Protein AF-A0AAN7VDF1-F1 (afdb_monomer_lite)

pLDDT: mean 80.16, std 18.85, range [26.5, 95.94]

InterPro domains:
  IPR000618 Insect cuticle protein [PF00379] (30-96)
  IPR000618 Insect cuticle protein [PR00947] (31-42)
  IPR000618 Insect cuticle protein [PR00947] (62-73)
  IPR000618 Insect cuticle protein [PR00947] (73-84)
  IPR000618 Insect cuticle protein [PS51155] (30-97)
  IPR031311 Chitin-binding type R&R consensus [PS00233] (64-89)
  IPR050468 Larval/pupal cuticle protein [PTHR10380] (8-96)

Sequence (97 aa):
MAFPQYHNKATHFDSPSATILRQENNNIGLGDYQFLYQTSDGISREEKAELRTVGSNQAVVVQGSYSYIGVDGVTYTVNYVADENGYRAVGSHIPKN

Organism: NCBI:txid417401

Radius of gyration: 15.77 Å; chains: 1; bounding box: 39×28×42 Å

Secondary structure (DSSP, 8-state):
---------SS----TT--EEEEEEEE-SSS-EEEEEEETTS-EEEEEEEEEEETTEEEEEEEEEEEEE-TTSPEEEEEEEEETTEEEEEETTS---

Foldseek 3Di:
DDDPPPPPPDDDPPPVPKDWPDWDWADPPPQWIWTWTAIPQGKIKIKIWDFDDDPNDIKIKMWMKIWHQDPVRDIWMKTWIAIPVGIDIDTPPDDDD

Structure (mmCIF, N/CA/C/O backbone):
data_AF-A0AAN7VDF1-F1
#
_entry.id   AF-A0AAN7VDF1-F1
#
loop_
_atom_site.group_PDB
_atom_site.id
_atom_site.type_symbol
_atom_site.label_atom_id
_atom_site.label_alt_id
_atom_site.label_comp_id
_atom_site.label_asym_id
_atom_site.label_entity_id
_atom_site.label_seq_id
_atom_site.pdbx_PDB_ins_code
_atom_site.Cartn_x
_atom_site.Cartn_y
_atom_site.Cartn_z
_atom_site.occupancy
_atom_site.B_iso_or_equiv
_atom_site.auth_seq_id
_atom_site.auth_comp_id
_atom_site.auth_asym_id
_atom_site.auth_atom_id
_atom_site.pdbx_PDB_model_num
ATOM 1 N N . MET A 1 1 ? -3.402 11.186 -10.652 1.00 32.22 1 MET A N 1
ATOM 2 C CA . MET A 1 1 ? -3.884 9.823 -10.346 1.00 32.22 1 MET A CA 1
ATOM 3 C C . MET A 1 1 ? -4.501 9.888 -8.958 1.00 32.22 1 MET A C 1
ATOM 5 O O . MET A 1 1 ? -3.777 10.152 -8.010 1.00 32.22 1 MET A O 1
ATOM 9 N N . ALA A 1 2 ? -5.829 9.835 -8.860 1.00 26.50 2 ALA A N 1
ATOM 10 C CA . ALA A 1 2 ? -6.555 9.993 -7.602 1.00 26.50 2 ALA A CA 1
ATOM 11 C C . ALA A 1 2 ? -6.904 8.605 -7.060 1.00 26.50 2 ALA A C 1
ATOM 13 O O . ALA A 1 2 ? -7.527 7.815 -7.767 1.00 26.50 2 ALA A O 1
ATOM 14 N N . PHE A 1 3 ? -6.492 8.301 -5.829 1.00 44.09 3 PHE A N 1
ATOM 15 C CA . PHE A 1 3 ? -7.018 7.139 -5.121 1.00 44.09 3 PHE A CA 1
ATOM 16 C C . PHE A 1 3 ? -8.525 7.349 -4.943 1.00 44.09 3 PHE A C 1
ATOM 18 O O . PHE A 1 3 ? -8.911 8.446 -4.524 1.00 44.09 3 PHE A O 1
ATOM 25 N N . PRO A 1 4 ? -9.380 6.365 -5.271 1.00 35.28 4 PRO A N 1
ATOM 26 C CA . PRO A 1 4 ? -10.801 6.483 -5.006 1.00 35.28 4 PRO A CA 1
ATOM 27 C C . PRO A 1 4 ? -10.980 6.637 -3.496 1.00 35.28 4 PRO A C 1
ATOM 29 O O . PRO A 1 4 ? -10.820 5.692 -2.729 1.00 35.28 4 PRO A O 1
ATOM 32 N N . GLN A 1 5 ? -11.270 7.864 -3.070 1.00 37.00 5 GLN A N 1
ATOM 33 C CA . GLN A 1 5 ? -11.822 8.135 -1.756 1.00 37.00 5 GLN A CA 1
ATOM 34 C C . GLN A 1 5 ? -13.199 7.480 -1.780 1.00 37.00 5 GLN A C 1
ATOM 36 O O . GLN A 1 5 ? -14.118 8.013 -2.406 1.00 37.00 5 GLN A O 1
ATOM 41 N N . TYR A 1 6 ? -13.325 6.287 -1.200 1.00 39.09 6 TYR A N 1
ATOM 42 C CA . TYR A 1 6 ? -14.617 5.638 -1.026 1.00 39.09 6 TYR A CA 1
ATOM 43 C C . TYR A 1 6 ? -15.448 6.541 -0.100 1.00 39.09 6 TYR A C 1
ATOM 45 O O . TYR A 1 6 ? -15.347 6.481 1.115 1.00 39.09 6 TYR A O 1
ATOM 53 N N . HIS A 1 7 ? -16.208 7.465 -0.689 1.00 38.50 7 HIS A N 1
ATOM 54 C CA . HIS A 1 7 ? -17.225 8.254 -0.004 1.00 38.50 7 HIS A CA 1
ATOM 55 C C . HIS A 1 7 ? -18.543 7.482 -0.097 1.00 38.50 7 HIS A C 1
ATOM 57 O O . HIS A 1 7 ? -19.470 7.851 -0.820 1.00 38.50 7 HIS A O 1
ATOM 63 N N . ASN A 1 8 ? -18.625 6.365 0.620 1.00 39.75 8 ASN A N 1
ATOM 64 C CA . ASN A 1 8 ? -19.893 5.718 0.919 1.00 39.75 8 ASN A CA 1
ATOM 65 C C . ASN A 1 8 ? -20.655 6.611 1.905 1.00 39.75 8 ASN A C 1
ATOM 67 O O . ASN A 1 8 ? -20.324 6.722 3.082 1.00 39.75 8 ASN A O 1
ATOM 71 N N . LYS A 1 9 ? -21.691 7.280 1.393 1.00 38.81 9 LYS A N 1
ATOM 72 C CA . LYS A 1 9 ? -22.647 8.063 2.178 1.00 38.81 9 LYS A CA 1
ATOM 73 C C . LYS A 1 9 ? -23.513 7.134 3.038 1.00 38.81 9 LYS A C 1
ATOM 75 O O . LYS A 1 9 ? -24.662 6.887 2.700 1.00 38.81 9 LYS A O 1
ATOM 80 N N . ALA A 1 10 ? -22.961 6.618 4.131 1.00 40.16 10 ALA A N 1
ATOM 81 C CA . ALA A 1 10 ? -23.704 6.027 5.239 1.00 40.16 10 ALA A CA 1
ATOM 82 C C . ALA A 1 10 ? -22.803 5.987 6.486 1.00 40.16 10 ALA A C 1
ATOM 84 O O . ALA A 1 10 ? -21.825 5.254 6.523 1.00 40.16 10 ALA A O 1
ATOM 85 N N . THR A 1 11 ? -23.162 6.816 7.474 1.00 38.91 11 THR A N 1
ATOM 86 C CA . THR A 1 11 ? -22.747 6.785 8.891 1.00 38.91 11 THR A CA 1
ATOM 87 C C . THR A 1 11 ? -21.241 6.843 9.209 1.00 38.91 11 THR A C 1
ATOM 89 O O . THR A 1 11 ? -20.567 5.825 9.218 1.00 38.91 11 THR A O 1
ATOM 92 N N . HIS A 1 12 ? -20.771 8.050 9.560 1.00 43.16 12 HIS A N 1
ATOM 93 C CA . HIS A 1 12 ? -19.673 8.342 10.503 1.00 43.16 12 HIS A CA 1
ATOM 94 C C . HIS A 1 12 ? -18.482 7.357 10.535 1.00 43.16 12 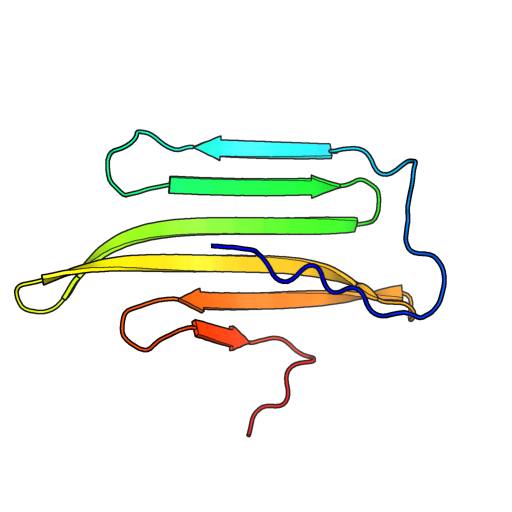HIS A C 1
ATOM 96 O O . HIS A 1 12 ? -18.354 6.568 11.462 1.00 43.16 12 HIS A O 1
ATOM 102 N N . PHE A 1 13 ? -17.554 7.501 9.588 1.00 48.28 13 PHE A N 1
ATOM 103 C CA . PHE A 1 13 ? -16.135 7.166 9.790 1.00 48.28 13 PHE A CA 1
ATOM 104 C C . PHE A 1 13 ? -15.275 8.355 9.362 1.00 48.28 13 PHE A C 1
ATOM 106 O O . PHE A 1 13 ? -14.315 8.236 8.611 1.00 48.28 13 PHE A O 1
ATOM 113 N N . ASP A 1 14 ? -15.667 9.540 9.820 1.00 47.81 14 ASP A N 1
ATOM 114 C CA . ASP A 1 14 ? -14.655 10.522 10.163 1.00 47.81 14 ASP A CA 1
ATOM 115 C C . ASP A 1 14 ? -14.206 10.065 11.550 1.00 47.81 14 ASP A C 1
ATOM 117 O O . ASP A 1 14 ? -14.987 10.123 12.502 1.00 47.81 14 ASP A O 1
ATOM 121 N N . SER A 1 15 ? -13.018 9.480 11.654 1.00 51.50 15 SER A N 1
ATOM 122 C CA . SER A 1 15 ? -12.316 9.416 12.929 1.00 51.50 15 SER A CA 1
ATOM 123 C C . SER A 1 15 ? -11.524 10.720 12.996 1.00 51.50 15 SER A C 1
ATOM 125 O O . SER A 1 15 ? -10.337 10.699 12.671 1.00 51.50 15 SER A O 1
ATOM 127 N N . PRO A 1 16 ? -12.107 11.868 13.407 1.00 58.69 16 PRO A N 1
ATOM 128 C CA . PRO A 1 16 ? -11.378 13.137 13.495 1.00 58.69 16 PRO A CA 1
ATOM 129 C C . PRO A 1 16 ? -10.195 13.077 14.484 1.00 58.69 16 PRO A C 1
ATOM 131 O O . PRO A 1 16 ? -9.483 14.058 14.667 1.00 58.69 16 PRO A O 1
ATOM 134 N N . SER A 1 17 ? -9.985 11.931 15.143 1.00 66.56 17 SER A N 1
ATOM 135 C CA . SER A 1 17 ? -8.888 11.628 16.062 1.00 66.56 17 SER A CA 1
ATOM 136 C C . SER A 1 17 ? -7.934 10.525 15.577 1.00 66.56 17 SER A C 1
ATOM 138 O O . SER A 1 17 ? -7.050 10.138 16.341 1.00 66.56 17 SER A O 1
ATOM 140 N N . ALA A 1 18 ? -8.088 9.988 14.360 1.00 80.00 18 ALA A N 1
ATOM 141 C CA . ALA A 1 18 ? -7.137 9.008 13.838 1.00 80.00 18 ALA A CA 1
ATOM 142 C C . ALA A 1 18 ? -5.754 9.658 13.677 1.00 80.00 18 ALA A C 1
ATOM 144 O O . ALA A 1 18 ? -5.607 10.714 13.062 1.00 80.00 18 ALA A O 1
ATOM 145 N N . THR A 1 19 ? -4.728 9.030 14.244 1.00 89.06 19 THR A N 1
ATOM 146 C CA . THR A 1 19 ? -3.339 9.488 14.169 1.00 89.06 19 THR A CA 1
ATOM 147 C C . THR A 1 19 ? -2.520 8.516 13.344 1.00 89.06 19 THR A C 1
ATOM 149 O O . THR A 1 19 ? -2.814 7.323 13.288 1.00 89.06 19 THR A O 1
ATOM 152 N N . ILE A 1 20 ? -1.471 9.018 12.699 1.00 91.44 20 ILE A N 1
ATOM 153 C CA . ILE A 1 20 ? -0.509 8.169 12.002 1.00 91.44 20 ILE A CA 1
ATOM 154 C C . ILE A 1 20 ? 0.358 7.479 13.059 1.00 91.44 20 ILE A C 1
ATOM 156 O O . ILE A 1 20 ? 1.070 8.141 13.812 1.00 91.44 20 ILE A O 1
ATOM 160 N N . LEU A 1 21 ? 0.291 6.150 13.110 1.00 93.25 21 LEU A N 1
ATOM 161 C CA . LEU A 1 21 ? 1.126 5.315 13.975 1.00 93.25 21 LEU A CA 1
ATOM 162 C C . LEU A 1 21 ? 2.466 4.989 13.321 1.00 93.25 21 LEU A C 1
ATOM 164 O O . LEU A 1 21 ? 3.492 4.909 13.993 1.00 93.25 21 LEU A O 1
ATOM 168 N N . ARG A 1 22 ? 2.454 4.785 12.003 1.00 92.94 22 ARG A N 1
ATOM 169 C CA . ARG A 1 22 ? 3.642 4.464 11.216 1.00 92.94 22 ARG A CA 1
ATOM 170 C C . ARG A 1 22 ? 3.511 5.080 9.840 1.00 92.94 22 ARG A C 1
ATOM 172 O O . ARG A 1 22 ? 2.436 5.042 9.250 1.00 92.94 22 ARG A O 1
ATOM 179 N N . GLN A 1 23 ? 4.610 5.612 9.330 1.00 94.25 23 GLN A N 1
ATOM 180 C CA . GLN A 1 23 ? 4.714 6.071 7.957 1.00 94.25 23 GLN A CA 1
ATOM 181 C C . GLN A 1 23 ? 6.138 5.845 7.474 1.00 94.25 23 GLN A C 1
ATOM 183 O O . GLN A 1 23 ? 7.089 6.268 8.129 1.00 94.25 23 GLN A O 1
ATOM 188 N N . GLU A 1 24 ? 6.275 5.211 6.318 1.00 93.69 24 GLU A N 1
ATOM 189 C CA . GLU A 1 24 ? 7.550 5.062 5.628 1.00 93.69 24 GLU A CA 1
ATOM 190 C C . GLU A 1 24 ? 7.374 5.440 4.167 1.00 93.69 24 GLU A C 1
ATOM 192 O O . GLU A 1 24 ? 6.375 5.114 3.528 1.00 93.69 24 GLU A O 1
ATOM 197 N N . ASN A 1 25 ? 8.356 6.160 3.643 1.00 91.88 25 ASN A N 1
ATOM 198 C CA . ASN A 1 25 ? 8.431 6.515 2.240 1.00 91.88 25 ASN A CA 1
ATOM 199 C C . ASN A 1 25 ? 9.892 6.409 1.822 1.00 91.88 25 ASN A C 1
ATOM 201 O O . ASN A 1 25 ? 10.720 7.235 2.203 1.00 91.88 25 ASN A O 1
ATOM 205 N N . ASN A 1 26 ? 10.196 5.357 1.078 1.00 89.19 26 ASN A N 1
ATOM 206 C CA . ASN A 1 26 ? 11.493 5.117 0.489 1.00 89.19 26 ASN A CA 1
ATOM 207 C C . ASN A 1 26 ? 11.371 5.308 -1.021 1.00 89.19 26 ASN A C 1
ATOM 209 O O . ASN A 1 26 ? 10.946 4.408 -1.741 1.00 89.19 26 ASN A O 1
ATOM 213 N N . ASN A 1 27 ? 11.714 6.499 -1.496 1.00 86.06 27 ASN A N 1
ATOM 214 C CA . ASN A 1 27 ? 11.716 6.832 -2.911 1.00 86.06 27 ASN A CA 1
ATOM 215 C C . ASN A 1 27 ? 13.015 7.568 -3.232 1.00 86.06 27 ASN A C 1
ATOM 217 O O . ASN A 1 27 ? 13.222 8.700 -2.799 1.00 86.06 27 ASN A O 1
ATOM 221 N N . ILE A 1 28 ? 13.891 6.907 -3.986 1.00 80.06 28 ILE A N 1
ATOM 222 C CA . ILE A 1 28 ? 15.199 7.449 -4.374 1.00 80.06 28 ILE A CA 1
ATOM 223 C C . ILE A 1 28 ? 15.177 8.117 -5.759 1.00 80.06 28 ILE A C 1
ATOM 225 O O . ILE A 1 28 ? 16.223 8.501 -6.272 1.00 80.06 28 ILE A O 1
ATOM 229 N N . GLY A 1 29 ? 14.001 8.239 -6.388 1.00 73.88 29 GLY A N 1
ATOM 230 C CA . GLY A 1 29 ? 13.822 8.877 -7.696 1.00 73.88 29 GLY A CA 1
ATOM 231 C C . GLY A 1 29 ? 14.284 8.050 -8.903 1.00 73.88 29 GLY A C 1
ATOM 232 O O . GLY A 1 29 ? 14.309 8.577 -10.011 1.00 73.88 29 GLY A O 1
ATOM 233 N N . LEU A 1 30 ? 14.637 6.773 -8.715 1.00 74.06 30 LEU A N 1
ATOM 234 C CA . LEU A 1 30 ? 15.190 5.897 -9.765 1.00 74.06 30 LEU A CA 1
ATOM 235 C C . LEU A 1 30 ? 14.182 4.889 -10.347 1.00 74.06 30 LEU A C 1
ATOM 237 O O . LEU A 1 30 ? 14.574 3.952 -11.034 1.00 74.06 30 LEU A O 1
ATOM 241 N N . GLY A 1 31 ? 12.885 5.086 -10.100 1.00 74.50 31 GLY A N 1
ATOM 242 C CA . GLY A 1 31 ? 11.801 4.238 -10.615 1.00 74.50 31 GLY A CA 1
ATOM 243 C C . GLY A 1 31 ? 11.233 3.274 -9.577 1.00 74.50 31 GLY A C 1
ATOM 244 O O . GLY A 1 31 ? 10.021 3.068 -9.553 1.00 74.50 31 GLY A O 1
ATOM 245 N N . ASP A 1 32 ? 12.073 2.787 -8.665 1.00 87.31 32 ASP A N 1
ATOM 246 C CA . ASP A 1 32 ? 11.630 1.977 -7.534 1.00 87.31 32 ASP A CA 1
ATOM 247 C C . ASP A 1 32 ? 11.211 2.869 -6.361 1.00 87.31 32 ASP A C 1
ATOM 249 O O . ASP A 1 32 ? 11.873 3.865 -6.033 1.00 87.31 32 ASP A O 1
ATOM 253 N N . TYR A 1 33 ? 10.113 2.501 -5.707 1.00 91.44 33 TYR A N 1
ATOM 254 C CA . TYR A 1 33 ? 9.715 3.120 -4.450 1.00 91.44 33 TYR A CA 1
ATOM 255 C C . TYR A 1 33 ? 9.020 2.125 -3.531 1.00 91.44 33 TYR A C 1
ATOM 257 O O . TYR A 1 33 ? 8.445 1.136 -3.976 1.00 91.44 33 TYR A O 1
ATOM 265 N N . GLN A 1 34 ? 9.035 2.419 -2.239 1.00 92.81 34 GLN A N 1
ATOM 266 C CA . GLN A 1 34 ? 8.231 1.743 -1.239 1.00 92.81 34 GLN A CA 1
ATOM 267 C C . GLN A 1 34 ? 7.548 2.782 -0.363 1.00 92.81 34 GLN A C 1
ATOM 269 O O . GLN A 1 34 ? 8.148 3.775 0.042 1.00 92.81 34 GLN A O 1
ATOM 274 N N . PHE A 1 35 ? 6.283 2.547 -0.068 1.00 93.38 35 PHE A N 1
ATOM 275 C CA . PHE A 1 35 ? 5.477 3.423 0.753 1.00 93.38 35 PHE A CA 1
ATOM 276 C C . PHE A 1 35 ? 4.612 2.591 1.686 1.00 93.38 35 PHE A C 1
ATOM 278 O O . PHE A 1 35 ? 4.016 1.602 1.265 1.00 93.38 35 PHE A O 1
ATOM 285 N N . LEU A 1 36 ? 4.516 3.000 2.948 1.00 95.38 36 LEU A N 1
ATOM 286 C CA . LEU A 1 36 ? 3.546 2.434 3.868 1.00 95.38 36 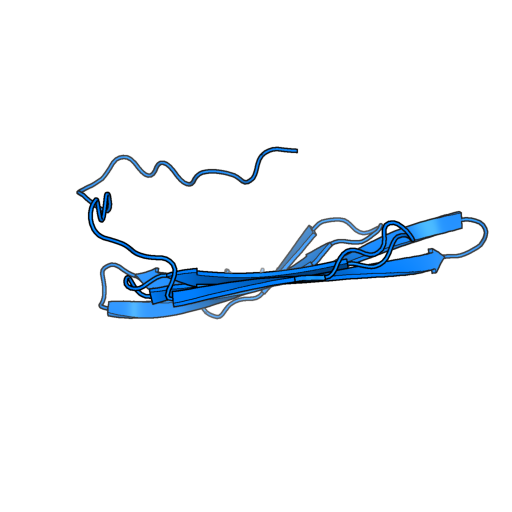LEU A CA 1
ATOM 287 C C . LEU A 1 36 ? 3.031 3.474 4.853 1.00 95.38 36 LEU A C 1
ATOM 289 O O . LEU A 1 36 ? 3.747 4.402 5.233 1.00 95.38 36 LEU A O 1
ATOM 293 N N . TYR A 1 37 ? 1.803 3.284 5.312 1.00 93.75 37 TYR A N 1
ATOM 294 C CA . TYR A 1 37 ? 1.285 3.979 6.478 1.00 93.75 37 TYR A CA 1
ATOM 295 C C . TYR A 1 37 ? 0.330 3.103 7.275 1.00 93.75 37 TYR A C 1
ATOM 297 O O . TYR A 1 37 ? -0.296 2.180 6.752 1.00 93.75 37 TYR A O 1
ATOM 305 N N . GLN A 1 38 ? 0.202 3.437 8.551 1.00 93.56 38 GLN A N 1
ATOM 306 C CA . GLN A 1 38 ? -0.747 2.842 9.471 1.00 93.56 38 GLN A CA 1
ATOM 307 C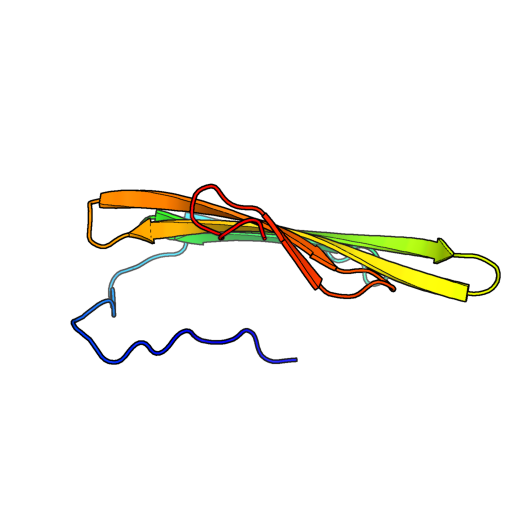 C . GLN A 1 38 ? -1.338 3.933 10.353 1.00 93.56 38 GLN A C 1
ATOM 309 O O . GLN A 1 38 ? -0.610 4.805 10.835 1.00 93.56 38 GLN A O 1
ATOM 314 N N . THR A 1 39 ? -2.640 3.867 10.585 1.00 92.12 39 THR A N 1
ATOM 315 C CA . THR A 1 39 ? -3.378 4.805 11.428 1.00 92.12 39 THR A CA 1
ATOM 316 C C . THR A 1 39 ? -3.940 4.115 12.672 1.00 92.12 39 THR A C 1
ATOM 318 O O . THR A 1 39 ? -4.061 2.888 12.732 1.00 92.12 39 THR A O 1
ATOM 321 N N . SER A 1 40 ? -4.259 4.904 13.699 1.00 89.44 40 SER A N 1
ATOM 322 C CA . SER A 1 40 ? -4.745 4.406 14.992 1.00 89.44 40 SER A CA 1
ATOM 323 C C . SER A 1 40 ? -6.142 3.787 14.949 1.00 89.44 40 SER A C 1
ATOM 325 O O . SER A 1 40 ? -6.489 3.019 15.841 1.00 89.44 40 SER A O 1
ATOM 327 N N . ASP A 1 41 ? -6.919 4.066 13.905 1.00 86.19 41 ASP A N 1
ATOM 328 C CA . ASP A 1 41 ? -8.235 3.478 13.636 1.00 86.19 41 ASP A CA 1
ATOM 329 C C . ASP A 1 41 ? -8.164 2.167 12.829 1.00 86.19 41 ASP A C 1
ATOM 331 O O . ASP A 1 41 ? -9.186 1.636 12.400 1.00 86.19 41 ASP A O 1
ATOM 335 N N . GLY A 1 42 ? -6.963 1.606 12.650 1.00 88.12 42 GLY A N 1
ATOM 336 C CA . GLY A 1 42 ? -6.774 0.283 12.054 1.00 88.12 42 GLY A CA 1
ATOM 337 C C . GLY A 1 42 ? -6.701 0.275 10.528 1.00 88.12 42 GLY A C 1
ATOM 338 O O . GLY A 1 42 ? -6.709 -0.806 9.935 1.00 88.12 42 GLY A O 1
ATOM 339 N N . ILE A 1 43 ? -6.594 1.442 9.882 1.00 92.38 43 ILE A N 1
ATOM 340 C CA . ILE A 1 43 ? -6.272 1.515 8.454 1.00 92.38 43 ILE A CA 1
ATOM 341 C C . ILE A 1 43 ? -4.769 1.297 8.285 1.00 92.38 43 ILE A C 1
ATOM 343 O O . ILE A 1 43 ? -3.936 1.886 8.974 1.00 92.38 43 ILE A O 1
ATOM 347 N N . SER A 1 44 ? -4.402 0.449 7.332 1.00 94.19 44 SER A N 1
ATOM 348 C CA . SER A 1 44 ? -3.010 0.259 6.934 1.00 94.19 44 SER A CA 1
ATOM 349 C C . SER A 1 44 ? -2.904 0.149 5.427 1.00 94.19 44 SER A C 1
ATOM 351 O O . SER A 1 44 ? -3.758 -0.471 4.795 1.00 94.19 44 SER A O 1
ATOM 353 N N . ARG A 1 45 ? -1.833 0.676 4.849 1.00 94.88 45 ARG A N 1
ATOM 354 C CA . ARG A 1 45 ? -1.497 0.466 3.445 1.00 94.88 45 ARG A CA 1
ATOM 355 C C . ARG A 1 45 ? -0.002 0.294 3.301 1.00 94.88 45 ARG A C 1
ATOM 357 O O . ARG A 1 45 ? 0.761 1.029 3.914 1.00 94.88 45 ARG A O 1
ATOM 364 N N . GLU A 1 46 ? 0.390 -0.630 2.446 1.00 95.94 46 GLU A N 1
ATOM 365 C CA . GLU A 1 46 ? 1.754 -0.791 1.972 1.00 95.94 46 GLU A CA 1
ATOM 366 C C . GLU A 1 46 ? 1.737 -0.960 0.457 1.00 95.94 46 GLU A C 1
ATOM 368 O O . GLU A 1 46 ? 0.847 -1.600 -0.103 1.00 95.94 46 GLU A O 1
ATOM 373 N N . GLU A 1 47 ? 2.709 -0.378 -0.224 1.00 94.94 47 GLU A N 1
ATOM 374 C CA . GLU A 1 47 ? 2.963 -0.656 -1.625 1.00 94.94 47 GLU A CA 1
ATOM 375 C C . GLU A 1 47 ? 4.435 -0.489 -1.959 1.00 94.94 47 GLU A C 1
ATOM 377 O O . GLU A 1 47 ? 5.163 0.292 -1.344 1.00 94.94 47 GLU A O 1
ATOM 382 N N . LYS A 1 48 ? 4.857 -1.221 -2.976 1.00 94.44 48 LYS A N 1
ATOM 383 C CA . LYS A 1 48 ? 6.146 -1.072 -3.624 1.00 94.44 48 LYS A CA 1
ATOM 384 C C . LYS A 1 48 ? 5.941 -0.992 -5.127 1.00 94.44 48 LYS A C 1
ATOM 386 O O . LYS A 1 48 ? 5.071 -1.674 -5.671 1.00 94.44 48 LYS A O 1
ATOM 391 N N . ALA A 1 49 ? 6.752 -0.187 -5.788 1.00 92.19 49 ALA A N 1
ATOM 392 C CA . ALA A 1 49 ? 6.879 -0.199 -7.230 1.00 92.19 49 ALA A CA 1
ATOM 393 C C . ALA A 1 49 ? 8.278 -0.647 -7.619 1.00 92.19 49 ALA A C 1
ATOM 395 O O . ALA A 1 49 ? 9.258 -0.271 -6.976 1.00 92.19 49 ALA A O 1
ATOM 396 N N . GLU A 1 50 ? 8.334 -1.442 -8.677 1.00 90.88 50 GLU A N 1
ATOM 397 C CA . GLU A 1 50 ? 9.560 -1.962 -9.261 1.00 90.88 50 GLU A CA 1
ATOM 398 C C . GLU A 1 50 ? 9.528 -1.685 -10.768 1.00 90.88 50 GLU A C 1
ATOM 400 O O . GLU A 1 50 ? 8.534 -1.989 -11.442 1.00 90.88 50 GLU A O 1
ATOM 405 N N . LEU A 1 51 ? 10.605 -1.121 -11.316 1.00 88.12 51 LEU A N 1
ATOM 406 C CA . LEU A 1 51 ? 10.749 -0.972 -12.762 1.00 88.12 51 LEU A CA 1
ATOM 407 C C . LEU A 1 51 ? 11.147 -2.323 -13.374 1.00 88.12 51 LEU A C 1
ATOM 409 O O . LEU A 1 51 ? 12.213 -2.867 -13.093 1.00 88.12 51 LEU A O 1
ATOM 413 N N . ARG A 1 52 ? 10.294 -2.881 -14.233 1.00 85.44 52 ARG A N 1
ATOM 414 C CA . ARG A 1 52 ? 10.535 -4.151 -14.926 1.00 85.44 52 ARG A CA 1
ATOM 415 C C . ARG A 1 52 ? 10.654 -3.947 -16.425 1.00 85.44 52 ARG A C 1
ATOM 417 O O . ARG A 1 52 ? 9.894 -3.201 -17.031 1.00 85.44 52 ARG A O 1
ATOM 424 N N . THR A 1 53 ? 11.587 -4.660 -17.041 1.00 84.69 53 THR A N 1
ATOM 425 C CA . THR A 1 53 ? 11.685 -4.727 -18.502 1.00 84.69 53 THR A CA 1
ATOM 426 C C . THR A 1 53 ? 10.723 -5.789 -19.019 1.00 84.69 53 THR A C 1
ATOM 428 O O . THR A 1 53 ? 10.841 -6.956 -18.643 1.00 84.69 53 THR A O 1
ATOM 431 N N . VAL A 1 54 ? 9.792 -5.400 -19.890 1.00 80.50 54 VAL A N 1
ATOM 432 C CA . VAL A 1 54 ? 8.858 -6.313 -20.555 1.00 80.50 54 VAL A CA 1
ATOM 433 C C . VAL A 1 54 ? 9.013 -6.177 -22.066 1.00 80.50 54 VAL A C 1
ATOM 435 O O . VAL A 1 54 ? 8.740 -5.140 -22.671 1.00 80.50 54 VAL A O 1
ATOM 438 N N . GLY A 1 55 ? 9.538 -7.237 -22.684 1.00 82.81 55 GLY A N 1
ATOM 439 C CA . GLY A 1 55 ? 9.960 -7.204 -24.083 1.00 82.81 55 GLY A CA 1
ATOM 440 C C . GLY A 1 55 ? 11.068 -6.171 -24.302 1.00 82.81 55 GLY A C 1
ATOM 441 O O . GLY A 1 55 ? 12.148 -6.284 -23.728 1.00 82.81 55 GLY A O 1
ATOM 442 N N . SER A 1 56 ? 10.791 -5.166 -25.135 1.00 86.62 56 SER A N 1
ATOM 443 C CA . SER A 1 56 ? 11.701 -4.043 -25.415 1.00 86.62 56 SER A CA 1
ATOM 444 C C . SER A 1 56 ? 11.358 -2.764 -24.641 1.0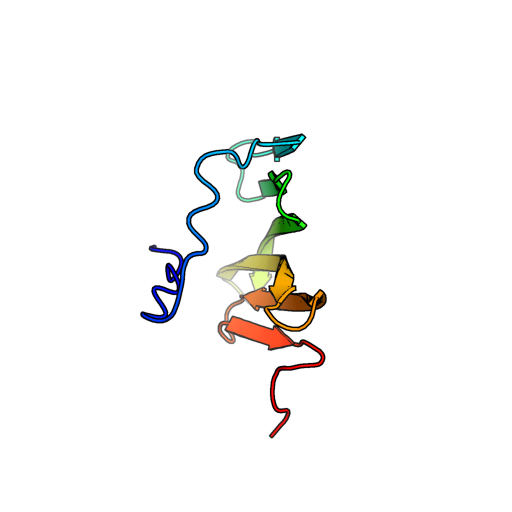0 86.62 56 SER A C 1
ATOM 446 O O . SER A 1 56 ? 12.022 -1.750 -24.843 1.00 86.62 56 SER A O 1
ATOM 448 N N . ASN A 1 57 ? 10.342 -2.795 -23.771 1.00 82.56 57 ASN A N 1
ATOM 449 C CA . ASN A 1 57 ? 9.858 -1.633 -23.027 1.00 82.56 57 ASN A CA 1
ATOM 450 C C . ASN A 1 57 ? 10.171 -1.750 -21.532 1.00 82.56 57 ASN A C 1
ATOM 452 O O . ASN A 1 57 ? 10.343 -2.844 -20.995 1.00 82.56 57 ASN A O 1
ATOM 456 N N . GLN A 1 58 ? 10.212 -0.608 -20.847 1.00 84.06 58 GLN A N 1
ATOM 457 C CA . GLN A 1 58 ? 10.228 -0.550 -19.387 1.00 84.06 58 GLN A CA 1
ATOM 458 C C . GLN A 1 58 ? 8.812 -0.264 -18.886 1.00 84.06 58 GLN A C 1
ATOM 460 O O . GLN A 1 58 ? 8.177 0.695 -19.324 1.00 84.06 58 GLN A O 1
ATOM 465 N N . ALA A 1 59 ? 8.335 -1.085 -17.959 1.00 85.81 59 ALA A N 1
ATOM 466 C CA . ALA A 1 59 ? 7.036 -0.965 -17.323 1.00 85.81 59 ALA A CA 1
ATOM 467 C C . ALA A 1 59 ? 7.201 -0.904 -15.804 1.00 85.81 59 ALA A C 1
ATOM 469 O O . ALA A 1 59 ? 8.026 -1.603 -15.219 1.00 85.81 59 ALA A O 1
ATOM 470 N N . VAL A 1 60 ? 6.400 -0.071 -15.149 1.00 88.56 60 VAL A N 1
ATOM 471 C CA . VAL A 1 60 ? 6.357 -0.021 -13.686 1.00 88.56 60 VAL A CA 1
ATOM 472 C C . VAL A 1 60 ? 5.355 -1.058 -13.202 1.00 88.56 60 VAL A C 1
ATOM 474 O O . VAL A 1 60 ? 4.197 -1.046 -13.620 1.00 88.56 60 VAL A O 1
ATOM 477 N N . VAL A 1 61 ? 5.797 -1.941 -12.311 1.00 91.81 61 VAL A N 1
ATOM 478 C CA . VAL A 1 61 ? 4.934 -2.907 -11.633 1.00 91.81 61 VAL A CA 1
ATOM 479 C C . VAL A 1 61 ? 4.762 -2.473 -10.191 1.00 91.81 61 VAL A C 1
ATOM 481 O O . VAL A 1 61 ? 5.736 -2.384 -9.451 1.00 91.81 61 VAL A O 1
ATOM 484 N N . VAL A 1 62 ? 3.519 -2.224 -9.786 1.00 93.38 62 VAL A N 1
ATOM 485 C CA . VAL A 1 62 ? 3.162 -1.863 -8.413 1.00 93.38 62 VAL A CA 1
ATOM 486 C C . VAL A 1 62 ? 2.511 -3.059 -7.738 1.00 93.38 62 VAL A C 1
ATOM 488 O O . VAL A 1 62 ? 1.573 -3.653 -8.267 1.00 93.38 62 VAL A O 1
ATOM 491 N N . GLN A 1 63 ? 2.989 -3.409 -6.553 1.00 94.88 63 GLN A N 1
ATOM 492 C CA . GLN A 1 63 ? 2.401 -4.435 -5.701 1.00 94.88 63 GLN A CA 1
ATOM 493 C C . GLN A 1 63 ? 2.129 -3.827 -4.340 1.00 94.88 63 GLN A C 1
ATOM 495 O O . GLN A 1 63 ? 2.982 -3.134 -3.792 1.00 94.88 63 GLN A O 1
ATOM 500 N N . GLY A 1 64 ? 0.961 -4.092 -3.777 1.00 95.56 64 GLY A N 1
ATOM 501 C CA . GLY A 1 64 ? 0.639 -3.559 -2.467 1.00 95.56 64 GLY A CA 1
ATOM 502 C C . GLY A 1 64 ? -0.523 -4.257 -1.805 1.00 95.56 64 GLY A C 1
ATOM 503 O O . GLY A 1 64 ? -1.150 -5.166 -2.357 1.00 95.56 64 GLY A O 1
ATOM 504 N N . SER A 1 65 ? -0.814 -3.799 -0.601 1.00 94.94 65 SER A N 1
ATOM 505 C CA . SER A 1 65 ? -2.013 -4.160 0.120 1.00 94.94 65 SER A CA 1
ATOM 506 C C . SER A 1 65 ? -2.543 -3.003 0.932 1.00 94.94 65 SER A C 1
ATOM 508 O O . SER A 1 65 ? -1.792 -2.158 1.414 1.00 94.94 65 SER A O 1
ATOM 510 N N . TYR A 1 66 ? -3.854 -2.990 1.112 1.00 94.25 66 TYR A N 1
ATOM 511 C CA . TYR A 1 66 ? -4.497 -2.134 2.090 1.00 94.25 66 TYR A CA 1
ATOM 512 C C . TYR A 1 66 ? -5.408 -2.967 2.979 1.00 94.25 66 TYR A C 1
ATOM 514 O O . TYR A 1 66 ? -5.996 -3.955 2.533 1.00 94.25 66 TYR A O 1
ATOM 522 N N . SER A 1 67 ? -5.517 -2.546 4.233 1.00 91.44 67 SER A N 1
ATOM 523 C CA . SER A 1 67 ? -6.413 -3.139 5.210 1.00 91.44 67 SER A CA 1
ATOM 524 C C . SER A 1 67 ? -7.200 -2.070 5.948 1.00 91.44 67 SER A C 1
ATOM 526 O O . SER A 1 67 ? -6.720 -0.950 6.128 1.00 91.44 67 SER A O 1
ATOM 528 N N . TYR A 1 68 ? -8.408 -2.428 6.362 1.00 90.44 68 TYR A N 1
ATOM 529 C CA . TYR A 1 68 ? -9.293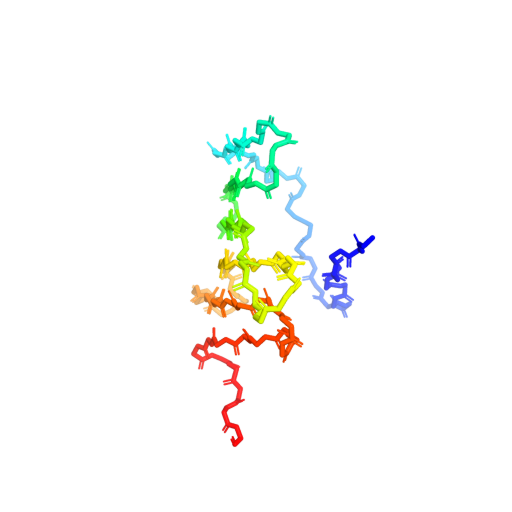 -1.594 7.166 1.00 90.44 68 TYR A CA 1
ATOM 530 C C . TYR A 1 68 ? -10.193 -2.478 8.029 1.00 90.44 68 TYR A C 1
ATOM 532 O O . TYR A 1 68 ? -10.439 -3.638 7.697 1.00 90.44 68 TYR A O 1
ATOM 540 N N . ILE A 1 69 ? -10.691 -1.928 9.131 1.00 88.38 69 ILE A N 1
ATOM 541 C CA . ILE A 1 69 ? -11.680 -2.593 9.981 1.00 88.38 69 ILE A CA 1
ATOM 542 C C . ILE A 1 69 ? -13.067 -2.253 9.428 1.00 88.38 69 ILE A C 1
ATOM 544 O O . ILE A 1 69 ? -13.401 -1.082 9.251 1.00 88.38 69 ILE A O 1
ATOM 548 N N . GLY A 1 70 ? -13.854 -3.272 9.091 1.00 85.38 70 GLY A N 1
ATOM 549 C CA . GLY A 1 70 ? -15.219 -3.105 8.616 1.00 85.38 70 GLY A CA 1
ATOM 550 C C . GLY A 1 70 ? -16.192 -2.784 9.743 1.00 85.38 70 GLY A C 1
ATOM 551 O O . GLY A 1 70 ? -15.880 -2.867 10.930 1.00 85.38 70 GLY A O 1
ATOM 552 N N . VAL A 1 71 ? -17.416 -2.432 9.358 1.00 81.81 71 VAL A N 1
ATOM 553 C CA . VAL A 1 71 ? -18.496 -2.086 10.300 1.00 81.81 71 VAL A CA 1
ATOM 554 C C . VAL A 1 71 ? -18.929 -3.255 11.188 1.00 81.81 71 VAL A C 1
ATOM 556 O O . VAL A 1 71 ? -19.546 -3.053 12.228 1.00 81.81 71 VAL A O 1
ATOM 559 N N . ASP A 1 72 ? -18.604 -4.475 10.778 1.00 87.81 72 ASP A N 1
ATOM 560 C CA . ASP A 1 72 ? -18.800 -5.722 11.510 1.00 87.81 72 ASP A CA 1
ATOM 561 C C . ASP A 1 72 ? -17.637 -6.047 12.469 1.00 87.81 72 ASP A C 1
ATOM 563 O O . ASP A 1 72 ? -17.668 -7.068 13.155 1.00 87.81 72 ASP A O 1
ATOM 567 N N . GLY A 1 73 ? -16.614 -5.186 12.534 1.00 87.88 73 GLY A N 1
ATOM 568 C CA . GLY A 1 73 ? -15.411 -5.379 13.342 1.00 87.88 73 GLY A CA 1
ATOM 569 C C . GLY A 1 73 ? -14.388 -6.333 12.722 1.00 87.88 73 GLY A C 1
ATOM 570 O O . GLY A 1 73 ? -13.370 -6.621 13.352 1.00 87.88 73 GLY A O 1
ATOM 571 N N . VAL A 1 74 ? -14.626 -6.827 11.505 1.00 90.50 74 VAL A N 1
ATOM 572 C CA . VAL A 1 74 ? -13.704 -7.725 10.803 1.00 90.50 74 VAL A CA 1
ATOM 573 C C . VAL A 1 74 ? -12.636 -6.905 10.087 1.00 90.50 74 VAL A C 1
ATOM 575 O O . VAL A 1 74 ? -12.926 -5.871 9.494 1.00 90.50 74 VAL A O 1
ATOM 578 N N . THR A 1 75 ? -11.383 -7.357 10.105 1.00 88.50 75 THR A N 1
ATOM 579 C CA . THR A 1 75 ? -10.326 -6.736 9.297 1.00 88.50 75 THR A CA 1
ATOM 580 C C . THR A 1 75 ? -10.392 -7.249 7.863 1.00 88.50 75 THR A C 1
ATOM 582 O O . THR A 1 75 ? -10.242 -8.443 7.594 1.00 88.50 75 THR A O 1
ATOM 585 N N . TYR A 1 76 ? -10.570 -6.328 6.926 1.00 90.56 76 TYR A N 1
ATOM 586 C CA . TYR A 1 76 ? -10.582 -6.581 5.495 1.00 90.56 76 TYR A CA 1
ATOM 587 C C . TYR A 1 76 ? -9.217 -6.246 4.933 1.00 90.56 76 TYR A C 1
ATOM 589 O O . TYR A 1 76 ? -8.786 -5.105 5.044 1.00 90.56 76 TYR A O 1
ATOM 597 N N . THR A 1 77 ? -8.575 -7.211 4.281 1.00 92.19 77 THR A N 1
ATOM 598 C CA . THR A 1 77 ? -7.324 -6.996 3.547 1.00 92.19 77 THR A CA 1
ATOM 599 C C . THR A 1 77 ? -7.546 -7.229 2.063 1.00 92.19 77 THR A C 1
ATOM 601 O O . THR A 1 77 ? -8.187 -8.203 1.653 1.00 92.19 77 THR A O 1
ATOM 604 N N . VAL A 1 78 ? -6.991 -6.330 1.258 1.00 93.62 78 VAL A N 1
ATOM 605 C CA . VAL A 1 78 ? -6.945 -6.437 -0.194 1.00 93.62 78 VAL A CA 1
ATOM 606 C C . VAL A 1 78 ? -5.496 -6.351 -0.633 1.00 93.62 78 VAL A C 1
ATOM 608 O O . VAL A 1 78 ? -4.822 -5.361 -0.364 1.00 93.62 78 VAL A O 1
ATOM 611 N N . ASN A 1 79 ? -5.032 -7.379 -1.332 1.00 93.25 79 ASN A N 1
ATOM 612 C CA . ASN A 1 79 ? -3.748 -7.391 -2.015 1.00 93.25 79 ASN A CA 1
ATOM 613 C C . ASN A 1 79 ? -3.976 -7.062 -3.486 1.00 93.25 79 ASN A C 1
ATOM 615 O O . ASN A 1 79 ? -4.945 -7.525 -4.083 1.00 93.25 79 ASN A O 1
ATOM 619 N N . TYR A 1 80 ? -3.088 -6.290 -4.094 1.00 93.31 80 TYR A N 1
ATOM 620 C CA . TYR A 1 80 ? -3.217 -5.916 -5.493 1.00 93.31 80 TYR A CA 1
ATOM 621 C C . TYR A 1 80 ? -1.885 -5.907 -6.225 1.00 93.31 80 TYR A C 1
ATOM 623 O O . TYR A 1 80 ? -0.822 -5.689 -5.642 1.00 93.31 80 TYR A O 1
ATOM 631 N N . VAL A 1 81 ? -1.980 -6.117 -7.534 1.00 93.75 81 VAL A N 1
ATOM 632 C CA . VAL A 1 81 ? -0.892 -5.953 -8.493 1.00 93.75 81 VAL A CA 1
ATOM 633 C C . VAL A 1 81 ? -1.392 -5.061 -9.622 1.00 93.75 81 VAL A C 1
ATOM 635 O O . VAL A 1 81 ? -2.464 -5.306 -10.178 1.00 93.75 81 VAL A O 1
ATOM 638 N N . ALA A 1 82 ? -0.623 -4.032 -9.954 1.00 91.69 82 ALA A N 1
ATOM 639 C CA . ALA A 1 82 ? -0.824 -3.196 -11.125 1.00 91.69 82 ALA A CA 1
ATOM 640 C C . ALA A 1 82 ? 0.404 -3.311 -12.031 1.00 91.69 82 ALA A C 1
ATOM 642 O O . ALA A 1 82 ? 1.520 -3.017 -11.610 1.00 91.69 82 ALA A O 1
ATOM 643 N N . ASP A 1 83 ? 0.193 -3.757 -13.262 1.00 90.81 83 ASP A N 1
ATOM 644 C CA . ASP A 1 83 ? 1.218 -3.855 -14.303 1.00 90.81 83 ASP A CA 1
ATOM 645 C C . ASP A 1 83 ? 0.597 -3.564 -15.679 1.00 90.81 83 ASP A C 1
ATOM 647 O O . ASP A 1 83 ? -0.505 -3.020 -15.772 1.00 90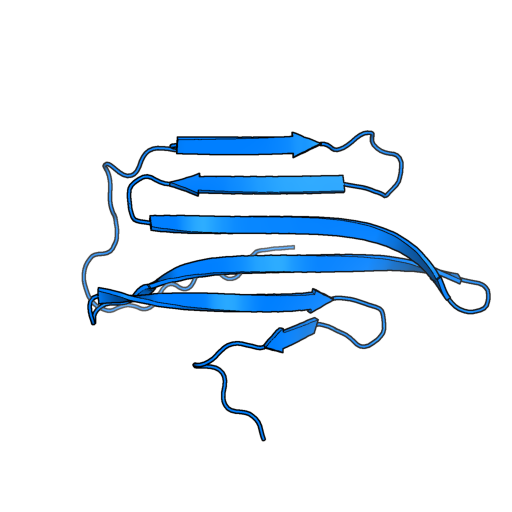.81 83 ASP A O 1
ATOM 651 N N . GLU A 1 84 ? 1.282 -3.932 -16.761 1.00 88.00 84 GLU A N 1
ATOM 652 C CA . GLU A 1 84 ? 0.798 -3.753 -18.137 1.00 88.00 84 GLU A CA 1
ATOM 653 C C . GLU A 1 84 ? -0.530 -4.463 -18.427 1.00 88.00 84 GLU A C 1
ATOM 655 O O . GLU A 1 84 ? -1.269 -4.046 -19.314 1.00 88.00 84 GLU A O 1
ATOM 660 N N . ASN A 1 85 ? -0.876 -5.498 -17.657 1.00 88.06 85 ASN A N 1
ATOM 661 C CA . ASN A 1 85 ? -2.154 -6.198 -17.771 1.00 88.06 85 ASN A CA 1
ATOM 662 C C . ASN A 1 85 ? -3.245 -5.552 -16.889 1.00 88.06 85 ASN A C 1
ATOM 664 O O . ASN A 1 85 ? -4.278 -6.169 -16.617 1.00 88.06 85 ASN A O 1
ATOM 668 N N . GLY A 1 86 ? -3.015 -4.332 -16.394 1.00 89.38 86 GLY A N 1
ATOM 669 C CA . GLY A 1 86 ? -3.954 -3.553 -15.591 1.00 89.38 86 GLY A CA 1
ATOM 670 C C . GLY A 1 86 ? -3.895 -3.843 -14.089 1.00 89.38 86 GLY A C 1
ATOM 671 O O . GLY A 1 86 ? -2.957 -4.454 -13.579 1.00 89.38 86 GLY A O 1
ATOM 672 N N . TYR A 1 87 ? -4.917 -3.372 -13.369 1.00 91.50 87 TYR A N 1
ATOM 673 C CA . TYR A 1 87 ? -5.055 -3.539 -11.921 1.00 91.50 87 TYR A CA 1
ATOM 674 C C . TYR A 1 87 ? -5.824 -4.816 -11.587 1.00 91.50 87 TYR A C 1
ATOM 676 O O . TYR A 1 87 ? -6.945 -5.016 -12.056 1.00 91.50 87 TYR A O 1
ATOM 684 N N . ARG A 1 88 ? -5.243 -5.665 -10.740 1.00 92.44 88 ARG A N 1
ATOM 685 C CA . ARG A 1 88 ? -5.851 -6.915 -10.277 1.00 92.44 88 ARG A CA 1
ATOM 686 C C . ARG A 1 88 ? -5.747 -6.983 -8.764 1.00 92.44 88 ARG A C 1
ATOM 688 O O . ARG A 1 88 ? -4.644 -6.993 -8.223 1.00 92.44 88 ARG A O 1
ATOM 695 N N . ALA A 1 89 ? -6.893 -7.037 -8.098 1.00 90.56 89 ALA A N 1
ATOM 696 C CA . ALA A 1 89 ? -6.985 -7.138 -6.650 1.00 90.56 89 ALA A CA 1
ATOM 697 C C . ALA A 1 89 ? -7.555 -8.491 -6.230 1.00 90.56 89 ALA A C 1
ATOM 699 O O . ALA A 1 89 ? -8.448 -9.040 -6.873 1.00 90.56 89 ALA A O 1
ATOM 700 N N . VAL A 1 90 ? -7.043 -9.004 -5.121 1.00 88.31 90 VAL A N 1
ATOM 701 C CA . VAL A 1 90 ? -7.511 -10.210 -4.455 1.00 88.31 90 VAL A CA 1
ATOM 702 C C . VAL A 1 90 ? -7.747 -9.895 -2.985 1.00 88.31 90 VAL A C 1
ATOM 704 O O . VAL A 1 90 ? -6.996 -9.160 -2.352 1.00 88.31 90 VAL A O 1
ATOM 707 N N . GLY A 1 91 ? -8.812 -10.451 -2.435 1.00 87.88 91 GLY A N 1
ATOM 708 C CA . GLY A 1 91 ? -9.150 -10.318 -1.028 1.00 87.88 91 GLY A CA 1
ATOM 709 C C . GLY A 1 91 ? -10.284 -11.270 -0.701 1.00 87.88 91 GLY A C 1
ATOM 710 O O . GLY A 1 91 ? -11.057 -11.632 -1.589 1.00 87.88 91 GLY A O 1
ATOM 711 N N . SER A 1 92 ? -10.397 -11.675 0.561 1.00 79.25 92 SER A N 1
ATOM 712 C CA . SER A 1 92 ? -11.424 -12.627 1.020 1.00 79.25 92 SER A CA 1
ATOM 713 C C . SER A 1 92 ? -12.856 -12.166 0.721 1.00 79.25 92 SER A C 1
ATOM 715 O O . SER A 1 92 ? -13.770 -12.978 0.655 1.00 79.25 92 SER A O 1
ATOM 717 N N . HIS A 1 93 ? -13.030 -10.863 0.509 1.00 78.88 93 HIS A N 1
ATOM 718 C CA . HIS A 1 93 ? -14.310 -10.192 0.294 1.00 78.88 93 HIS A CA 1
ATOM 719 C C . HIS A 1 93 ? -14.505 -9.721 -1.151 1.00 78.88 93 HIS A C 1
ATOM 721 O O . HIS A 1 93 ? -15.508 -9.086 -1.466 1.00 78.88 93 HIS A O 1
ATOM 727 N N . ILE A 1 94 ? -13.542 -10.004 -2.032 1.00 77.19 94 ILE A N 1
ATOM 728 C CA . ILE A 1 94 ? -13.640 -9.686 -3.453 1.00 77.19 94 ILE A CA 1
ATOM 729 C C . ILE A 1 94 ? -14.221 -10.916 -4.158 1.00 77.19 94 ILE A C 1
ATOM 731 O O . ILE A 1 94 ? -13.615 -11.991 -4.080 1.00 77.19 94 ILE A O 1
ATOM 735 N N . PRO A 1 95 ? -15.378 -10.797 -4.836 1.00 72.00 95 PRO A N 1
ATOM 736 C CA . PRO A 1 95 ? -15.960 -11.914 -5.563 1.00 72.00 95 PRO A CA 1
ATOM 737 C C . PRO A 1 95 ? -14.991 -12.382 -6.651 1.00 72.00 95 PRO A C 1
ATOM 739 O O . PRO A 1 95 ? -14.541 -11.598 -7.487 1.00 72.00 95 PRO A O 1
ATOM 742 N N . LYS A 1 96 ? -14.658 -13.674 -6.620 1.00 70.06 96 LYS A N 1
ATOM 743 C CA . LYS A 1 96 ? -13.920 -14.339 -7.693 1.00 70.06 96 LYS A CA 1
ATOM 744 C C . LYS A 1 96 ? -14.954 -14.826 -8.698 1.00 70.06 96 LYS A C 1
ATOM 746 O O . LYS A 1 96 ? -15.779 -15.663 -8.339 1.00 70.06 96 LYS A O 1
ATOM 751 N N . ASN A 1 97 ? -14.937 -14.255 -9.895 1.00 53.09 97 ASN A N 1
ATOM 752 C CA . ASN A 1 97 ? -15.776 -14.700 -11.002 1.00 53.09 97 ASN A CA 1
ATOM 753 C C . ASN A 1 97 ? -15.040 -15.745 -11.840 1.00 53.09 97 ASN A C 1
ATOM 755 O O . ASN A 1 97 ? -13.799 -15.613 -11.958 1.00 53.09 97 ASN A O 1
#